Protein AF-A0A5A7NCL6-F1 (afdb_monomer)

Sequence (102 aa):
MIRDLVDFDHLPDYSVTFDTDSDMVTFHNRGTMLIAPSVTAWEGRLDPEAYHDARSAAPGWDVHLLEREWRSWLSDNEIEPKHPTRHFIKFCKSWYERHENP

Foldseek 3Di:
DVVVCQVPVPDPFWHWDADPVVRDIDIHGPCPPPPPPVLVQPPDDADPVLLVLLCVLAPPDDLVVLSVVVSVVCSVVVHDDPPCSVVSSVSSNVVCVVPVDD

pLDDT: mean 72.37, std 13.43, range [48.25, 89.88]

Secondary structure (DSSP, 8-state):
--HHHHHH---SSEEEEEETTTTEEEEEE-S-S----------PPPPHHHHHHHHHHSTTS-HHHHHHHHHHHHHHTT---SSHHHHHHHHHHHHHHHS---

Mean predicted aligned error: 14.03 Å

Radius of gyration: 21.74 Å; Cα contacts (8 Å, |Δi|>4): 88; chains: 1; bounding box: 36×37×56 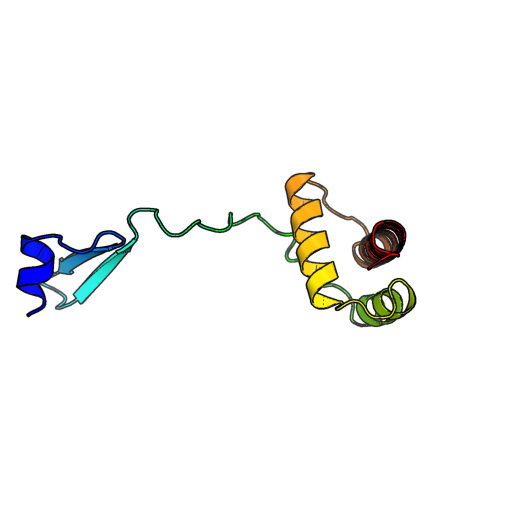Å

Structure (mmCIF, N/CA/C/O backbone):
data_AF-A0A5A7NCL6-F1
#
_entry.id   AF-A0A5A7NCL6-F1
#
loop_
_atom_site.group_PDB
_atom_site.id
_atom_site.type_symbol
_atom_site.label_atom_id
_atom_site.label_alt_id
_atom_site.label_comp_id
_atom_site.label_asym_id
_atom_site.label_entity_id
_atom_site.label_seq_id
_atom_site.pdbx_PDB_ins_code
_atom_site.Cartn_x
_atom_site.Cartn_y
_atom_site.Cartn_z
_atom_site.occupancy
_atom_site.B_iso_or_equiv
_atom_site.auth_seq_id
_atom_site.auth_comp_id
_atom_site.auth_asym_id
_atom_site.auth_atom_id
_atom_site.pdbx_PDB_model_num
ATOM 1 N N . MET A 1 1 ? 2.241 -25.593 -36.111 1.00 60.25 1 MET A N 1
ATOM 2 C CA . MET A 1 1 ? 1.381 -25.200 -34.973 1.00 60.25 1 MET A CA 1
ATOM 3 C C . MET A 1 1 ? 2.005 -24.180 -34.010 1.00 60.25 1 MET A C 1
ATOM 5 O O . MET A 1 1 ? 1.230 -23.480 -33.390 1.00 60.25 1 MET A O 1
ATOM 9 N N . ILE A 1 2 ? 3.334 -23.987 -33.935 1.00 56.69 2 ILE A N 1
ATOM 10 C CA . ILE A 1 2 ? 3.936 -22.760 -33.339 1.00 56.69 2 ILE A CA 1
ATOM 11 C C . ILE A 1 2 ? 4.586 -21.869 -34.415 1.00 56.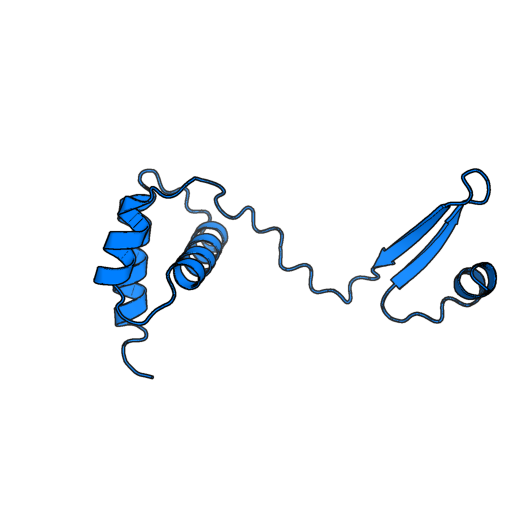69 2 ILE A C 1
ATOM 13 O O . ILE A 1 2 ? 4.458 -20.655 -34.370 1.00 56.69 2 ILE A O 1
ATOM 17 N N . ARG A 1 3 ? 5.190 -22.473 -35.451 1.00 56.16 3 ARG A N 1
ATOM 18 C CA . ARG A 1 3 ? 5.777 -21.758 -36.606 1.00 56.16 3 ARG A CA 1
ATOM 19 C C . ARG A 1 3 ? 4.792 -20.847 -37.353 1.00 56.16 3 ARG A C 1
ATOM 21 O O . ARG A 1 3 ? 5.200 -19.822 -37.867 1.00 56.16 3 ARG A O 1
ATOM 28 N N . ASP A 1 4 ? 3.513 -21.212 -37.364 1.00 56.75 4 ASP A N 1
ATOM 29 C CA . ASP A 1 4 ? 2.441 -20.445 -38.018 1.00 56.75 4 ASP A CA 1
ATOM 30 C C . ASP A 1 4 ? 2.103 -19.158 -37.238 1.00 56.75 4 ASP A C 1
ATOM 32 O O . ASP A 1 4 ? 1.835 -18.114 -37.814 1.00 56.75 4 ASP A O 1
ATOM 36 N N . LEU A 1 5 ? 2.214 -19.200 -35.905 1.00 54.75 5 LEU A N 1
ATOM 37 C CA . LEU A 1 5 ? 1.988 -18.036 -35.040 1.00 54.75 5 LEU A CA 1
ATOM 38 C C . LEU A 1 5 ? 3.091 -16.981 -35.195 1.00 54.75 5 LEU A C 1
ATOM 40 O O . LEU A 1 5 ? 2.820 -15.795 -35.030 1.00 54.75 5 LEU A O 1
ATOM 44 N N . VAL A 1 6 ? 4.315 -17.417 -35.515 1.00 55.97 6 VAL A N 1
ATOM 45 C CA . VAL A 1 6 ? 5.457 -16.535 -35.807 1.00 55.97 6 VAL A CA 1
ATOM 46 C C . VAL A 1 6 ? 5.307 -15.878 -37.183 1.00 55.97 6 VAL A C 1
ATOM 48 O O . VAL A 1 6 ? 5.654 -14.714 -37.334 1.00 55.97 6 VAL A O 1
ATOM 51 N N . ASP A 1 7 ? 4.787 -16.611 -38.172 1.00 54.22 7 ASP A N 1
ATOM 52 C CA . ASP A 1 7 ? 4.660 -16.131 -39.556 1.00 54.22 7 ASP A CA 1
ATOM 53 C C . ASP A 1 7 ? 3.550 -15.078 -39.706 1.00 54.22 7 ASP A C 1
ATOM 55 O O . ASP A 1 7 ? 3.705 -14.096 -40.429 1.00 54.22 7 ASP A O 1
ATOM 59 N N . PHE A 1 8 ? 2.448 -15.254 -38.971 1.00 56.44 8 PHE A N 1
ATOM 60 C CA . PHE A 1 8 ? 1.251 -14.436 -39.144 1.00 56.44 8 PHE A CA 1
ATOM 61 C C . PHE A 1 8 ? 0.987 -13.398 -38.048 1.00 56.44 8 PHE A C 1
ATOM 63 O O . PHE A 1 8 ? 0.151 -12.513 -38.245 1.00 56.44 8 PHE A O 1
ATOM 70 N N . ASP A 1 9 ? 1.677 -13.489 -36.907 1.00 55.00 9 ASP A N 1
ATOM 71 C CA . ASP A 1 9 ? 1.695 -12.438 -35.882 1.00 55.00 9 ASP A CA 1
ATOM 72 C C . ASP A 1 9 ? 0.287 -11.984 -35.420 1.00 55.00 9 ASP A C 1
ATOM 74 O O . ASP A 1 9 ? 0.021 -10.828 -35.103 1.00 55.00 9 ASP A O 1
ATOM 78 N N . HIS A 1 10 ? -0.665 -12.920 -35.389 1.00 57.16 10 HIS A N 1
ATOM 79 C CA . HIS A 1 10 ? -2.084 -12.661 -35.113 1.00 57.16 10 HIS A CA 1
ATOM 80 C C . HIS A 1 10 ? -2.414 -12.409 -33.634 1.00 57.16 10 HIS A C 1
ATOM 82 O O . HIS A 1 10 ? -3.586 -12.324 -33.262 1.00 57.16 10 HIS A O 1
ATOM 88 N N . LEU A 1 11 ? -1.401 -12.339 -32.771 1.00 59.28 11 LEU A N 1
ATOM 89 C CA . LEU A 1 11 ? -1.583 -12.103 -31.348 1.00 59.28 11 LEU A CA 1
ATOM 90 C C . LEU A 1 11 ? -1.495 -10.592 -31.077 1.00 59.28 11 LEU A C 1
ATOM 92 O O . LEU A 1 11 ? -0.425 -10.005 -31.235 1.00 59.28 11 LEU A O 1
ATOM 96 N N . PRO A 1 12 ? -2.599 -9.945 -30.659 1.00 58.66 12 PRO A N 1
ATOM 97 C CA . PRO A 1 12 ? -2.618 -8.497 -30.457 1.00 58.66 12 PRO A CA 1
ATOM 98 C C . PRO A 1 12 ? -1.685 -8.039 -29.323 1.00 58.66 12 PRO A C 1
ATOM 100 O O . PRO A 1 12 ? -1.112 -6.957 -29.409 1.00 58.66 12 PRO A O 1
ATOM 103 N N . ASP A 1 13 ? -1.478 -8.873 -28.299 1.00 53.97 13 ASP A N 1
ATOM 104 C CA . ASP A 1 13 ? -0.775 -8.487 -27.066 1.00 53.97 13 ASP A CA 1
ATOM 105 C C . ASP A 1 13 ? 0.657 -9.035 -26.937 1.00 53.97 13 ASP A C 1
ATOM 107 O O . ASP A 1 13 ? 1.436 -8.548 -26.114 1.00 53.97 13 ASP A O 1
ATOM 111 N N . TYR A 1 14 ? 1.044 -10.026 -27.746 1.00 57.41 14 TYR A N 1
ATOM 112 C CA . TYR A 1 14 ? 2.349 -10.690 -27.649 1.00 57.41 14 TYR A CA 1
ATOM 113 C C . TYR A 1 14 ? 2.907 -11.027 -29.033 1.00 57.41 14 TYR A C 1
ATOM 115 O O . TYR A 1 14 ? 2.222 -11.649 -29.832 1.00 57.41 14 TYR A O 1
ATOM 123 N N . SER A 1 15 ? 4.170 -10.701 -29.297 1.00 65.38 15 SER A N 1
ATOM 124 C CA . SER A 1 15 ? 4.926 -11.261 -30.421 1.00 65.38 15 SER A CA 1
ATOM 125 C C . SER A 1 15 ? 5.675 -12.512 -29.982 1.00 65.38 15 SER A C 1
ATOM 127 O O . SER A 1 15 ? 6.273 -12.538 -28.906 1.00 65.38 15 SER A O 1
ATOM 129 N N . VAL A 1 16 ? 5.674 -13.542 -30.821 1.00 62.69 16 VAL A N 1
ATOM 130 C CA . VAL A 1 16 ? 6.349 -14.813 -30.543 1.00 62.69 16 VAL A CA 1
ATOM 131 C C . VAL A 1 16 ? 7.556 -14.939 -31.457 1.00 62.69 16 VAL A C 1
ATOM 133 O O . VAL A 1 16 ? 7.414 -14.870 -32.673 1.00 62.69 16 VAL A O 1
ATOM 136 N N . THR A 1 17 ? 8.731 -15.164 -30.880 1.00 68.06 17 THR A N 1
ATOM 137 C CA . THR A 1 17 ? 9.956 -15.463 -31.625 1.00 68.06 17 THR A CA 1
ATOM 138 C C . THR A 1 17 ? 10.348 -16.903 -31.347 1.00 68.06 17 THR A C 1
ATOM 140 O O . THR A 1 17 ? 10.417 -17.320 -30.190 1.00 68.06 17 THR A O 1
ATOM 143 N N . PHE A 1 18 ? 10.598 -17.674 -32.401 1.00 68.62 18 PHE A N 1
ATOM 144 C CA . PHE A 1 18 ? 11.072 -19.046 -32.276 1.00 68.62 18 PHE A CA 1
ATOM 145 C C . PHE A 1 18 ? 12.545 -19.126 -32.656 1.00 68.62 18 PHE A C 1
ATOM 147 O O . PHE A 1 18 ? 12.909 -18.785 -33.781 1.00 68.62 18 PHE A O 1
ATOM 154 N N . ASP A 1 19 ? 13.370 -19.580 -31.718 1.00 71.81 19 ASP A N 1
ATOM 155 C CA . ASP A 1 19 ? 14.771 -19.888 -31.960 1.00 71.81 19 ASP A CA 1
ATOM 156 C C . ASP A 1 19 ? 14.902 -21.363 -32.357 1.00 71.81 19 ASP A C 1
ATOM 158 O O . ASP A 1 19 ? 14.596 -22.267 -31.578 1.00 71.81 19 ASP A O 1
ATOM 162 N N . THR A 1 20 ? 15.312 -21.605 -33.602 1.00 65.50 20 THR A N 1
ATOM 163 C CA . THR A 1 20 ? 15.410 -22.955 -34.178 1.00 65.50 20 THR A CA 1
ATOM 164 C C . THR A 1 20 ? 16.664 -23.718 -33.754 1.00 65.50 20 THR A C 1
ATOM 166 O O . THR A 1 20 ? 16.717 -24.923 -33.973 1.00 65.50 20 THR A O 1
ATOM 169 N N . ASP A 1 21 ? 17.675 -23.040 -33.203 1.00 72.44 21 ASP A N 1
ATOM 170 C CA . ASP A 1 21 ? 18.930 -23.664 -32.760 1.00 72.44 21 ASP A CA 1
ATOM 171 C C . ASP A 1 21 ? 18.778 -24.257 -31.352 1.00 72.44 21 ASP A C 1
ATOM 173 O O . ASP A 1 21 ? 19.183 -25.388 -31.094 1.00 72.44 21 ASP A O 1
ATOM 177 N N . SER A 1 22 ? 18.094 -23.531 -30.466 1.00 68.75 22 SER A N 1
ATOM 178 C CA . SER A 1 22 ? 17.827 -23.941 -29.083 1.00 68.75 22 SER A CA 1
ATOM 179 C C . SER A 1 22 ? 16.438 -24.562 -28.857 1.00 68.75 22 SER A C 1
ATOM 181 O O . SER A 1 22 ? 16.070 -24.801 -27.708 1.00 68.75 22 SER A O 1
ATOM 183 N N . ASP A 1 23 ? 15.658 -24.798 -29.922 1.00 70.00 23 ASP A N 1
ATOM 184 C CA . ASP A 1 23 ? 14.255 -25.268 -29.882 1.00 70.00 23 ASP A CA 1
ATOM 185 C C . ASP A 1 23 ? 13.392 -24.485 -28.866 1.00 70.00 23 ASP A C 1
ATOM 187 O O . ASP A 1 23 ? 12.552 -25.034 -28.153 1.00 70.00 23 ASP A O 1
ATOM 191 N N . MET A 1 24 ? 13.628 -23.173 -28.758 1.00 56.53 24 MET A N 1
ATOM 192 C CA . MET A 1 24 ? 13.062 -22.337 -27.698 1.00 56.53 24 MET A CA 1
ATOM 193 C C . MET A 1 24 ? 12.094 -21.299 -28.261 1.00 56.53 24 MET A C 1
ATOM 195 O O . MET A 1 24 ? 12.390 -20.575 -29.211 1.00 56.53 24 MET A O 1
ATOM 199 N N . VAL A 1 25 ? 10.924 -21.186 -27.633 1.00 67.44 25 VAL A N 1
ATOM 200 C CA . VAL A 1 25 ? 9.902 -20.190 -27.977 1.00 67.44 25 VAL A CA 1
ATOM 201 C C . VAL A 1 25 ? 9.960 -19.052 -26.961 1.00 67.44 25 VAL A C 1
ATOM 203 O O . VAL A 1 25 ? 9.746 -19.274 -25.771 1.00 67.44 25 VAL A O 1
ATOM 206 N 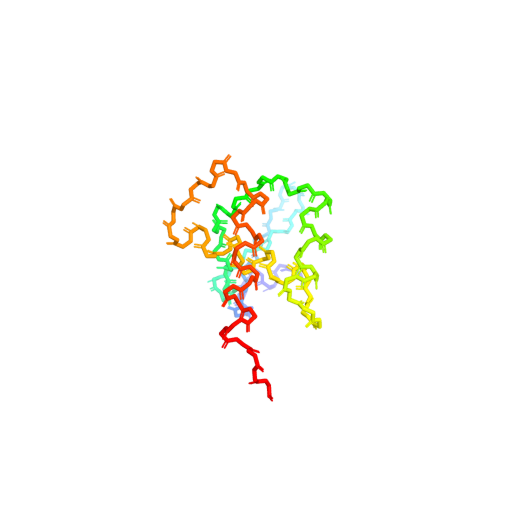N . THR A 1 26 ? 10.208 -17.828 -27.421 1.00 69.19 26 THR A N 1
ATOM 207 C CA . THR A 1 26 ? 10.192 -16.622 -26.583 1.00 69.19 26 THR A CA 1
ATOM 208 C C . THR A 1 26 ? 8.959 -15.785 -26.898 1.00 69.19 26 THR A C 1
ATOM 210 O O . THR A 1 26 ? 8.732 -15.405 -28.044 1.00 69.19 26 THR A O 1
ATOM 213 N N . PHE A 1 27 ? 8.170 -15.469 -25.874 1.00 65.06 27 PHE A N 1
ATOM 214 C CA . PHE A 1 27 ? 7.006 -14.589 -25.978 1.00 65.06 27 PHE A CA 1
ATOM 215 C C . PHE A 1 27 ? 7.389 -13.193 -25.481 1.00 65.06 27 PHE A C 1
ATOM 217 O O . PHE A 1 27 ? 7.820 -13.036 -24.341 1.00 65.06 27 PHE A O 1
ATOM 224 N N . HIS A 1 28 ? 7.221 -12.177 -26.321 1.00 60.34 28 HIS A N 1
ATOM 225 C CA . HIS A 1 28 ? 7.505 -10.780 -26.006 1.00 60.34 28 HIS A CA 1
ATOM 226 C C . HIS A 1 28 ? 6.191 -9.991 -25.982 1.00 60.34 28 HIS A C 1
ATOM 228 O O . HIS A 1 28 ? 5.461 -9.975 -26.966 1.00 60.34 28 HIS A O 1
ATOM 234 N N . ASN A 1 29 ? 5.857 -9.352 -24.860 1.00 63.06 29 ASN A N 1
ATOM 235 C CA . ASN A 1 29 ? 4.636 -8.547 -24.747 1.00 63.06 29 ASN A CA 1
ATOM 236 C C . ASN A 1 29 ? 4.790 -7.215 -25.496 1.00 63.06 29 ASN A C 1
ATOM 238 O O . ASN A 1 29 ? 5.782 -6.520 -25.304 1.00 63.06 29 ASN A O 1
ATOM 242 N N . ARG A 1 30 ? 3.803 -6.828 -26.312 1.00 62.88 30 ARG A N 1
ATOM 243 C CA . ARG A 1 30 ? 3.851 -5.611 -27.149 1.00 62.88 30 ARG A CA 1
ATOM 244 C C . ARG A 1 30 ? 3.491 -4.309 -26.426 1.00 62.88 30 ARG A C 1
ATOM 246 O O . ARG A 1 30 ? 3.319 -3.279 -27.070 1.00 62.88 30 ARG A O 1
ATOM 253 N N . GLY A 1 31 ? 3.406 -4.334 -25.099 1.00 56.47 31 GLY A N 1
ATOM 254 C CA . GLY A 1 31 ? 3.160 -3.146 -24.284 1.00 56.47 31 GLY A CA 1
ATOM 255 C C . GLY A 1 31 ? 1.693 -2.900 -23.927 1.00 56.47 31 GLY A C 1
ATOM 256 O O . GLY A 1 31 ? 1.393 -1.848 -23.374 1.00 56.47 31 GLY A O 1
ATOM 257 N N . THR A 1 32 ? 0.774 -3.840 -24.190 1.00 52.75 32 THR A N 1
ATOM 258 C CA . THR A 1 32 ? -0.615 -3.745 -23.690 1.00 52.75 32 THR A CA 1
ATOM 259 C C . THR A 1 32 ? -0.741 -4.143 -22.223 1.00 52.75 32 THR A C 1
ATOM 261 O O . THR A 1 32 ? -1.715 -3.786 -21.557 1.00 52.75 32 THR A O 1
ATOM 264 N N . MET A 1 33 ? 0.241 -4.866 -21.676 1.00 49.62 33 MET A N 1
ATOM 265 C CA . MET A 1 33 ? 0.350 -4.930 -20.227 1.00 49.62 33 MET A CA 1
ATOM 266 C C . MET A 1 33 ? 0.821 -3.559 -19.765 1.00 49.62 33 MET A C 1
ATOM 268 O O . MET A 1 33 ? 1.961 -3.177 -20.022 1.00 49.62 33 MET A O 1
ATOM 272 N N . LEU A 1 34 ? -0.060 -2.832 -19.069 1.00 48.66 34 LEU A N 1
ATOM 273 C CA . LEU A 1 34 ? 0.355 -1.786 -18.145 1.00 48.66 34 LEU A CA 1
ATOM 274 C C . LEU A 1 34 ? 1.394 -2.438 -17.239 1.00 48.66 34 LEU A C 1
ATOM 276 O O . LEU A 1 34 ? 1.053 -3.179 -16.316 1.00 48.66 34 LEU A O 1
ATOM 280 N N . ILE A 1 35 ? 2.667 -2.220 -17.556 1.00 51.69 35 ILE A N 1
ATOM 281 C CA . ILE A 1 35 ? 3.754 -2.420 -16.621 1.00 51.69 35 ILE A CA 1
ATOM 282 C C . ILE A 1 35 ? 3.363 -1.473 -15.500 1.00 51.69 35 ILE A C 1
ATOM 284 O O . ILE A 1 35 ? 3.542 -0.262 -15.626 1.00 51.69 35 ILE A O 1
ATOM 288 N N . ALA A 1 36 ? 2.713 -2.005 -14.457 1.00 51.53 36 ALA A N 1
ATOM 289 C CA . ALA A 1 36 ? 2.636 -1.306 -13.191 1.00 51.53 36 ALA A CA 1
ATOM 290 C C . ALA A 1 36 ? 4.082 -0.893 -12.959 1.00 51.53 36 ALA A C 1
ATOM 292 O O . ALA A 1 36 ? 4.936 -1.792 -12.996 1.00 51.53 36 ALA A O 1
ATOM 293 N N . PRO A 1 37 ? 4.376 0.421 -12.929 1.00 48.25 37 PRO A N 1
ATOM 294 C CA . PRO A 1 37 ? 5.747 0.861 -12.988 1.00 48.25 37 PRO A CA 1
ATOM 295 C C . PRO A 1 37 ? 6.489 0.050 -11.939 1.00 48.25 37 PRO A C 1
ATOM 297 O O . PRO A 1 37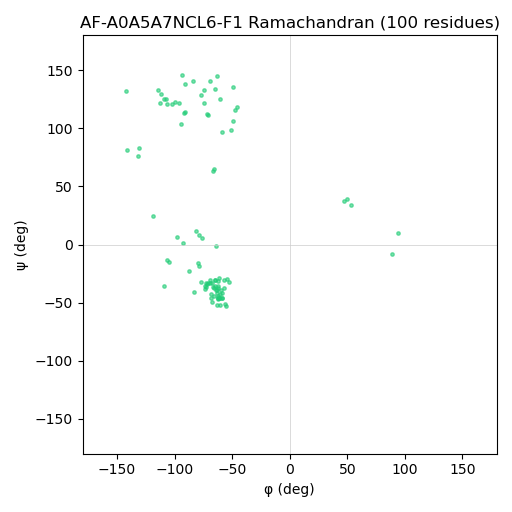 ? 5.978 -0.165 -10.833 1.00 48.25 37 PRO A O 1
ATOM 300 N N . SER A 1 38 ? 7.662 -0.465 -12.292 1.00 50.03 38 SER A N 1
ATOM 301 C CA . SER A 1 38 ? 8.648 -0.853 -11.294 1.00 50.03 38 SER A CA 1
ATOM 302 C C . SER A 1 38 ? 9.107 0.443 -10.629 1.00 50.03 38 SER A C 1
ATOM 304 O O . SER A 1 38 ? 10.234 0.897 -10.789 1.00 50.03 38 SER A O 1
ATOM 306 N N . VAL A 1 39 ? 8.154 1.103 -9.978 1.00 50.91 39 VAL A N 1
ATOM 307 C CA . VAL A 1 39 ? 8.323 2.047 -8.914 1.00 50.91 39 VAL A CA 1
ATOM 308 C C . VAL A 1 39 ? 9.313 1.334 -8.022 1.00 50.91 39 VAL A C 1
ATOM 310 O O . VAL A 1 39 ? 9.044 0.200 -7.611 1.00 50.91 39 VAL A O 1
ATOM 313 N N . THR A 1 40 ? 10.484 1.928 -7.820 1.00 54.22 40 THR A N 1
ATOM 314 C CA . THR A 1 40 ? 11.491 1.463 -6.867 1.00 54.22 40 THR A CA 1
ATOM 315 C C . THR A 1 40 ? 10.890 1.633 -5.473 1.00 54.22 40 THR A C 1
ATOM 317 O O . THR A 1 40 ? 11.276 2.491 -4.687 1.00 54.22 40 THR A O 1
ATOM 320 N N . ALA A 1 41 ? 9.824 0.879 -5.216 1.00 59.94 41 ALA A N 1
ATOM 321 C CA . ALA A 1 41 ? 9.045 0.890 -4.014 1.00 59.94 41 ALA A CA 1
ATOM 322 C C . ALA A 1 41 ? 10.022 0.507 -2.927 1.00 59.94 41 ALA A C 1
ATOM 324 O O . ALA A 1 41 ? 10.714 -0.501 -3.047 1.00 59.94 41 ALA A O 1
ATOM 325 N N . TRP A 1 42 ? 10.109 1.346 -1.904 1.00 66.75 42 TRP A N 1
ATOM 326 C CA . TRP A 1 42 ? 11.040 1.150 -0.810 1.00 66.75 42 TRP A CA 1
ATOM 327 C C . TRP A 1 42 ? 10.936 -0.297 -0.285 1.00 66.75 42 TRP A C 1
ATOM 329 O O . TRP A 1 42 ? 9.953 -0.674 0.358 1.00 66.75 42 TRP A O 1
ATOM 339 N N . GLU A 1 43 ? 11.945 -1.121 -0.593 1.00 64.25 43 GLU A N 1
ATOM 340 C CA . GLU A 1 43 ? 11.998 -2.557 -0.259 1.00 64.25 43 GLU A CA 1
ATOM 341 C C . GLU A 1 43 ? 12.394 -2.799 1.201 1.00 64.25 43 GLU A C 1
ATOM 343 O O . GLU A 1 43 ? 12.672 -3.923 1.628 1.00 64.25 43 GLU A O 1
ATOM 348 N N . GLY A 1 44 ? 12.465 -1.732 1.995 1.00 67.75 44 GLY A N 1
ATOM 349 C CA . GLY A 1 44 ? 12.823 -1.856 3.386 1.00 67.75 44 GLY A CA 1
ATOM 350 C C . GLY A 1 44 ? 11.791 -2.676 4.157 1.00 67.75 44 GLY A C 1
ATOM 351 O O . GLY A 1 44 ? 10.580 -2.673 3.899 1.00 67.75 44 GLY A O 1
ATOM 352 N N . ARG A 1 45 ? 12.310 -3.429 5.124 1.00 69.38 45 ARG A N 1
ATOM 353 C CA . ARG A 1 45 ? 11.488 -4.268 5.989 1.00 69.38 45 ARG A CA 1
ATOM 354 C C . ARG A 1 45 ? 10.809 -3.381 7.022 1.00 69.38 45 ARG A C 1
ATOM 356 O O . ARG A 1 45 ? 11.468 -2.587 7.694 1.00 69.38 45 ARG A O 1
ATOM 363 N N . LEU A 1 46 ? 9.497 -3.529 7.140 1.00 78.44 46 LEU A N 1
ATOM 364 C CA . LEU A 1 46 ? 8.741 -3.009 8.269 1.00 78.44 46 LEU A CA 1
ATOM 365 C C . LEU A 1 46 ? 8.816 -4.013 9.414 1.00 78.44 46 LEU A C 1
ATOM 367 O O . LEU A 1 46 ? 8.782 -5.226 9.203 1.00 78.44 46 LEU A O 1
ATOM 371 N N . ASP A 1 47 ? 8.942 -3.489 10.625 1.00 79.75 47 ASP A N 1
ATOM 372 C CA . ASP A 1 47 ? 8.956 -4.315 11.822 1.00 79.75 47 ASP A CA 1
ATOM 373 C C . ASP A 1 47 ? 7.556 -4.915 12.065 1.00 79.75 47 ASP A C 1
ATOM 375 O O . ASP A 1 47 ? 6.566 -4.206 11.858 1.00 79.75 47 ASP A O 1
ATOM 379 N N . PRO A 1 48 ? 7.416 -6.181 12.501 1.00 79.00 48 PRO A N 1
ATOM 380 C CA . PRO A 1 48 ? 6.119 -6.769 12.846 1.00 79.00 48 PRO A CA 1
ATOM 381 C C . PRO A 1 48 ? 5.316 -5.928 13.854 1.00 79.00 48 PRO A C 1
ATOM 383 O O . PRO A 1 48 ? 4.088 -5.870 13.747 1.00 79.00 48 PRO A O 1
ATOM 386 N N . GLU A 1 49 ? 5.979 -5.216 14.776 1.00 84.12 49 GLU A N 1
ATOM 387 C CA . GLU A 1 49 ? 5.304 -4.290 15.699 1.00 84.12 49 GLU A CA 1
ATOM 388 C C . GLU A 1 49 ? 4.602 -3.133 14.964 1.00 84.12 49 GLU A C 1
ATOM 390 O O . GLU A 1 49 ? 3.528 -2.693 15.379 1.00 84.12 49 GLU A O 1
ATOM 395 N N . ALA A 1 50 ? 5.140 -2.691 13.821 1.00 85.19 50 ALA A N 1
ATOM 396 C CA . ALA A 1 50 ? 4.535 -1.647 12.993 1.00 85.19 50 ALA A CA 1
ATOM 397 C C . ALA A 1 50 ? 3.161 -2.064 12.455 1.00 85.19 50 ALA A C 1
ATOM 399 O O . ALA A 1 50 ? 2.245 -1.246 12.398 1.00 85.19 50 ALA A O 1
ATOM 400 N N . TYR A 1 51 ? 2.998 -3.339 12.086 1.00 84.44 51 TYR A N 1
ATOM 401 C CA . TYR A 1 51 ? 1.722 -3.852 11.587 1.00 84.44 51 TYR A CA 1
ATOM 402 C C . TYR A 1 51 ? 0.667 -3.910 12.690 1.00 84.44 51 TYR A C 1
ATOM 404 O O . TYR A 1 51 ? -0.515 -3.713 12.415 1.00 84.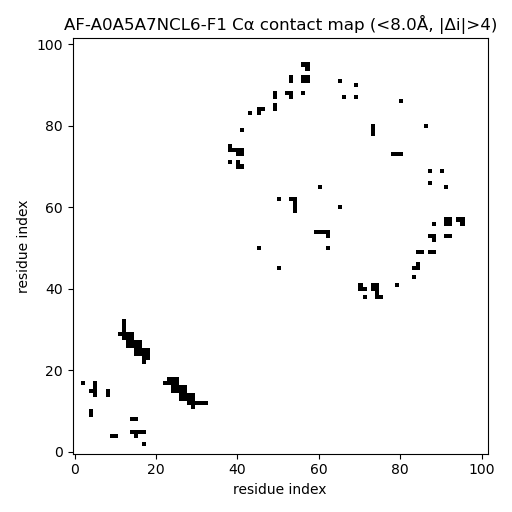44 51 TYR A O 1
ATOM 412 N N . HIS A 1 52 ? 1.073 -4.181 13.933 1.00 86.00 52 HIS A N 1
ATOM 413 C CA . HIS A 1 52 ? 0.155 -4.179 15.068 1.00 86.00 52 HIS A CA 1
ATOM 414 C C . HIS A 1 52 ? -0.345 -2.763 15.383 1.00 86.00 52 HIS A C 1
ATOM 416 O O . HIS A 1 52 ? -1.552 -2.547 15.519 1.00 86.00 52 HIS A O 1
ATOM 422 N N . ASP A 1 53 ? 0.566 -1.788 15.425 1.00 86.62 53 ASP A N 1
ATOM 423 C CA . ASP A 1 53 ? 0.211 -0.386 15.663 1.00 86.62 5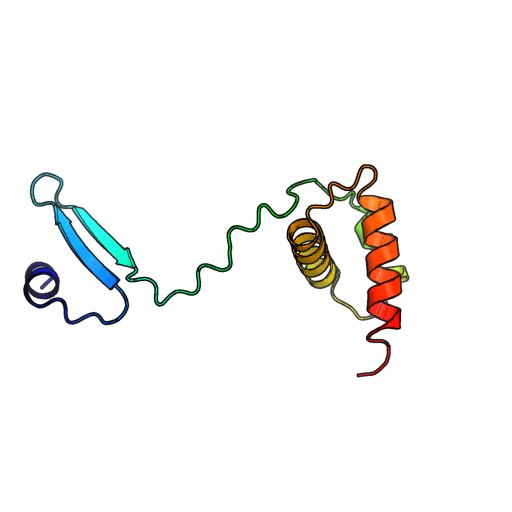3 ASP A CA 1
ATOM 424 C C . ASP A 1 53 ? -0.627 0.189 14.508 1.00 86.62 53 ASP A C 1
ATOM 426 O O . ASP A 1 53 ? -1.624 0.868 14.744 1.00 86.62 53 ASP A O 1
ATOM 430 N N . ALA A 1 54 ? -0.326 -0.189 13.261 1.00 87.19 54 ALA A N 1
ATOM 431 C CA . ALA A 1 54 ? -1.116 0.194 12.092 1.00 87.19 54 ALA A CA 1
ATOM 432 C C . ALA A 1 54 ? -2.575 -0.288 12.160 1.00 87.19 54 ALA A C 1
ATOM 434 O O . ALA A 1 54 ? -3.475 0.475 11.815 1.00 87.19 54 ALA A O 1
ATOM 435 N N . ARG A 1 55 ? -2.843 -1.506 12.663 1.00 86.31 55 ARG A N 1
ATOM 436 C CA . ARG A 1 55 ? -4.229 -1.981 12.890 1.00 86.31 55 ARG A CA 1
ATOM 437 C C . ARG A 1 55 ? -4.957 -1.163 13.944 1.00 86.31 55 ARG A C 1
ATOM 439 O O . ARG A 1 55 ? -6.160 -0.963 13.833 1.00 86.31 55 ARG A O 1
ATOM 446 N N . SER A 1 56 ? -4.233 -0.722 14.970 1.00 86.69 56 SER A N 1
ATOM 447 C CA . SER A 1 56 ? -4.793 0.136 16.016 1.00 86.69 56 SER A CA 1
ATOM 448 C C . SER A 1 56 ? -5.050 1.554 15.498 1.00 86.69 56 SER A C 1
ATOM 450 O O . SER A 1 56 ? -6.017 2.189 15.904 1.00 86.69 56 SER A O 1
ATOM 452 N N . ALA A 1 57 ? -4.203 2.041 14.586 1.00 86.56 57 ALA A N 1
ATOM 453 C CA . ALA A 1 57 ? -4.333 3.344 13.942 1.00 86.56 57 ALA A CA 1
ATOM 454 C C . ALA A 1 57 ? -5.453 3.401 12.890 1.00 86.56 57 ALA A C 1
ATOM 456 O O . ALA A 1 57 ? -6.088 4.441 12.754 1.00 86.56 57 ALA A O 1
ATOM 457 N N . ALA A 1 58 ? -5.679 2.311 12.155 1.00 83.88 58 ALA A N 1
ATOM 458 C CA . ALA A 1 58 ? -6.695 2.201 11.112 1.00 83.88 58 ALA A CA 1
ATOM 459 C C . ALA A 1 58 ? -7.506 0.900 11.289 1.00 83.88 58 ALA A C 1
ATOM 461 O O . ALA A 1 58 ? -7.278 -0.083 10.574 1.00 83.88 58 ALA A O 1
ATOM 462 N N . PRO A 1 59 ? -8.441 0.851 12.254 1.00 83.06 59 PRO A N 1
ATOM 463 C CA . PRO A 1 59 ? -9.252 -0.338 12.483 1.00 83.06 59 PRO A CA 1
ATOM 464 C C . PRO A 1 59 ? -10.157 -0.623 11.275 1.00 83.06 59 PRO A C 1
ATOM 466 O O . PRO A 1 59 ? -10.806 0.272 10.742 1.00 83.06 59 PRO A O 1
ATOM 469 N N . GLY A 1 60 ? -10.204 -1.886 10.843 1.00 83.44 60 GLY A N 1
ATOM 470 C CA . GLY A 1 60 ? -11.028 -2.333 9.709 1.00 83.44 60 GLY A CA 1
ATOM 471 C C . GLY A 1 60 ? -10.355 -2.243 8.336 1.00 83.44 60 GLY A C 1
ATOM 472 O O . GLY A 1 60 ? -10.885 -2.798 7.377 1.00 83.44 60 GLY A O 1
ATOM 473 N N . TRP A 1 61 ? -9.177 -1.622 8.242 1.00 84.38 61 TRP A N 1
ATOM 474 C CA . TRP A 1 61 ? -8.389 -1.573 7.012 1.00 84.38 61 TRP A CA 1
ATOM 475 C C . TRP A 1 61 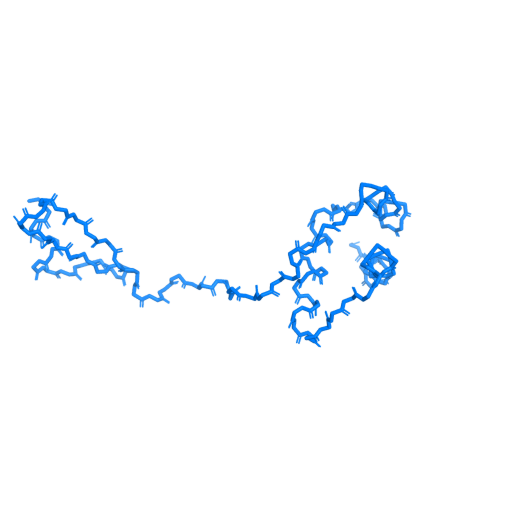? -7.361 -2.704 6.944 1.00 84.38 61 TRP A C 1
ATOM 477 O O . TRP A 1 61 ? -6.790 -3.124 7.953 1.00 84.38 61 TRP A O 1
ATOM 487 N N . ASP A 1 62 ? -7.110 -3.193 5.729 1.00 86.06 62 ASP A N 1
ATOM 488 C CA . ASP A 1 62 ? -6.075 -4.192 5.490 1.00 86.06 62 ASP A CA 1
ATOM 489 C C . ASP A 1 62 ? -4.683 -3.545 5.565 1.00 86.06 62 ASP A C 1
ATOM 491 O O . ASP A 1 62 ? -4.365 -2.607 4.832 1.00 86.06 62 ASP A O 1
ATOM 495 N N . VAL A 1 63 ? -3.834 -4.048 6.464 1.00 85.19 63 VAL A N 1
ATOM 496 C CA . VAL A 1 63 ? -2.502 -3.469 6.693 1.00 85.19 63 VAL A CA 1
ATOM 497 C C . VAL A 1 63 ? -1.588 -3.659 5.486 1.00 85.19 63 VAL A C 1
ATOM 499 O O . VAL A 1 63 ? -0.767 -2.790 5.216 1.00 85.19 63 VAL A O 1
ATOM 502 N N . HIS A 1 64 ? -1.725 -4.761 4.743 1.00 83.12 64 HIS A N 1
ATOM 503 C CA . HIS A 1 64 ? -0.925 -4.999 3.542 1.00 83.12 64 HIS A CA 1
ATOM 504 C C . HIS A 1 64 ? -1.344 -4.067 2.402 1.00 83.12 64 HIS A C 1
ATOM 506 O O . HIS A 1 64 ? -0.493 -3.629 1.627 1.00 83.12 64 HIS A O 1
ATOM 512 N N . LEU A 1 65 ? -2.630 -3.714 2.317 1.00 84.88 65 LEU A N 1
ATOM 513 C CA . LEU A 1 65 ? -3.099 -2.670 1.408 1.00 84.88 65 LEU A CA 1
ATOM 514 C C . LEU A 1 65 ? -2.485 -1.313 1.768 1.00 84.88 65 LEU A C 1
ATOM 516 O O . LEU A 1 65 ? -1.869 -0.683 0.911 1.00 84.88 65 LEU A O 1
ATOM 520 N N . LEU A 1 66 ? -2.589 -0.899 3.037 1.00 87.06 66 LEU A N 1
ATOM 521 C CA . LEU A 1 66 ? -1.999 0.357 3.518 1.00 87.06 66 LEU A CA 1
ATOM 522 C C . LEU A 1 66 ? -0.493 0.410 3.263 1.00 87.06 66 LEU A C 1
ATOM 524 O O . LEU A 1 66 ? 0.049 1.456 2.926 1.00 87.06 66 LEU A O 1
ATOM 528 N N . GLU A 1 67 ? 0.187 -0.722 3.411 1.00 86.06 67 GLU A N 1
ATOM 529 C CA . GLU A 1 67 ? 1.615 -0.857 3.159 1.00 86.06 67 GLU A CA 1
ATOM 530 C C . GLU A 1 67 ? 1.969 -0.659 1.681 1.00 86.06 67 GLU A C 1
ATOM 532 O O . GLU A 1 67 ? 2.922 0.056 1.365 1.00 86.06 67 GLU A O 1
ATOM 537 N N . ARG A 1 68 ? 1.201 -1.264 0.767 1.00 84.12 68 ARG A N 1
ATOM 538 C CA . ARG A 1 68 ? 1.375 -1.070 -0.680 1.00 84.12 68 ARG A CA 1
ATOM 539 C C . ARG A 1 68 ? 1.141 0.381 -1.078 1.00 84.12 68 ARG A C 1
ATOM 541 O O . ARG A 1 68 ? 1.974 0.945 -1.782 1.00 84.12 68 ARG A O 1
ATOM 548 N N . GLU A 1 69 ? 0.061 0.980 -0.588 1.00 86.44 69 GLU A N 1
ATOM 549 C CA . GLU A 1 69 ? -0.265 2.386 -0.841 1.00 86.44 69 GLU A CA 1
ATOM 550 C C . GLU A 1 69 ? 0.812 3.313 -0.283 1.00 86.44 69 GLU A C 1
ATOM 552 O O . GLU A 1 69 ? 1.285 4.215 -0.971 1.00 86.44 69 GLU A O 1
ATOM 557 N N . TRP A 1 70 ? 1.279 3.043 0.937 1.00 86.50 70 TRP A N 1
ATOM 558 C CA . TRP A 1 70 ? 2.367 3.794 1.546 1.00 86.50 70 TRP A CA 1
ATOM 559 C C . TRP A 1 70 ? 3.656 3.695 0.727 1.00 86.50 70 TRP A C 1
ATOM 561 O O . TRP A 1 70 ? 4.283 4.718 0.465 1.00 86.50 70 TRP A O 1
ATOM 571 N N . ARG A 1 71 ? 4.045 2.496 0.274 1.00 83.75 71 ARG A N 1
ATOM 572 C CA . ARG A 1 71 ? 5.229 2.318 -0.583 1.00 83.75 71 ARG A CA 1
ATOM 573 C C . ARG A 1 71 ? 5.090 3.016 -1.932 1.00 83.75 71 ARG A C 1
ATOM 575 O O . ARG A 1 71 ? 6.063 3.602 -2.402 1.00 83.75 71 ARG A O 1
ATOM 582 N N . SER A 1 72 ? 3.900 2.976 -2.530 1.00 83.12 72 SER A N 1
ATOM 583 C CA . SER A 1 72 ? 3.610 3.707 -3.764 1.00 83.12 72 SER A CA 1
ATOM 584 C C . SER A 1 72 ? 3.758 5.211 -3.542 1.00 83.12 72 SER A C 1
ATOM 586 O O . SER A 1 72 ? 4.449 5.881 -4.302 1.00 83.12 72 SER A O 1
ATOM 588 N N . TRP A 1 73 ? 3.192 5.729 -2.449 1.00 84.88 73 TRP A N 1
ATOM 589 C CA . TRP A 1 73 ? 3.284 7.138 -2.075 1.00 84.88 73 TRP A CA 1
ATOM 590 C C . TRP A 1 73 ? 4.725 7.582 -1.794 1.00 84.88 73 TRP A C 1
ATOM 592 O O . TRP A 1 73 ? 5.131 8.655 -2.237 1.00 84.88 73 TRP A O 1
ATOM 602 N N . LEU A 1 74 ? 5.520 6.757 -1.100 1.00 84.38 74 LEU A N 1
ATOM 603 C CA . LEU A 1 74 ? 6.936 7.039 -0.848 1.00 84.38 74 LEU A CA 1
ATOM 604 C C . LEU A 1 74 ? 7.716 7.210 -2.143 1.00 84.38 74 LEU A C 1
ATOM 606 O O . LEU A 1 74 ? 8.507 8.139 -2.255 1.00 84.38 74 LEU A O 1
ATOM 610 N N . SER A 1 75 ? 7.505 6.317 -3.105 1.00 78.44 75 SER A N 1
ATOM 611 C CA . SER A 1 75 ? 8.253 6.384 -4.351 1.00 78.44 75 SER A CA 1
ATOM 612 C C . SER A 1 75 ? 7.746 7.470 -5.291 1.00 78.44 75 SER A C 1
ATOM 614 O O . SER A 1 75 ? 8.560 8.039 -6.004 1.00 78.44 75 SER A O 1
ATOM 616 N N . ASP A 1 76 ? 6.447 7.774 -5.287 1.00 79.50 76 ASP A N 1
ATOM 617 C CA . ASP A 1 76 ? 5.886 8.913 -6.025 1.00 79.50 76 ASP A CA 1
ATOM 618 C C . ASP A 1 76 ? 6.453 10.248 -5.515 1.00 79.50 76 ASP A C 1
ATOM 620 O O . ASP A 1 76 ? 6.745 11.152 -6.291 1.00 79.50 76 ASP A O 1
ATOM 624 N N . ASN A 1 77 ? 6.688 10.344 -4.203 1.00 78.19 77 ASN A N 1
ATOM 625 C CA . ASN A 1 77 ? 7.248 11.539 -3.571 1.00 78.19 77 ASN A CA 1
ATOM 626 C C . ASN A 1 77 ? 8.785 11.498 -3.449 1.00 78.19 77 ASN A C 1
ATOM 628 O O . ASN A 1 77 ? 9.364 12.430 -2.893 1.00 78.19 77 ASN A O 1
ATOM 632 N N . GLU A 1 78 ? 9.435 10.431 -3.931 1.00 74.75 78 GLU A N 1
ATOM 633 C CA . GLU A 1 78 ? 10.883 10.185 -3.820 1.00 74.75 78 GLU A CA 1
ATOM 634 C C . GLU A 1 78 ? 11.415 10.350 -2.375 1.00 74.75 78 GLU A C 1
ATOM 636 O O . GLU A 1 78 ? 12.480 10.909 -2.114 1.00 74.75 78 GLU A O 1
ATOM 641 N N . ILE A 1 79 ? 10.632 9.886 -1.392 1.00 74.50 79 ILE A N 1
ATOM 642 C CA . ILE A 1 79 ? 10.935 10.017 0.039 1.00 74.50 79 ILE A CA 1
ATOM 643 C C . ILE A 1 79 ? 11.600 8.739 0.546 1.00 74.50 79 ILE A C 1
ATOM 645 O O . ILE A 1 79 ? 10.992 7.670 0.562 1.00 74.50 79 ILE A O 1
ATOM 649 N N . GLU A 1 80 ? 12.807 8.872 1.094 1.00 75.12 80 GLU A N 1
ATOM 650 C CA . GLU A 1 80 ? 13.477 7.803 1.837 1.00 75.12 80 GLU A CA 1
ATOM 651 C C . GLU A 1 80 ? 13.207 7.938 3.348 1.00 75.12 80 GLU A C 1
ATOM 653 O O . GLU A 1 80 ? 13.784 8.804 4.027 1.00 75.12 80 GLU A O 1
ATOM 658 N N . PRO A 1 81 ? 12.324 7.108 3.936 1.00 73.38 81 PRO A N 1
ATOM 659 C CA . PRO A 1 81 ? 11.995 7.225 5.346 1.00 73.38 81 PRO A CA 1
ATOM 660 C C . PRO A 1 81 ? 13.168 6.752 6.213 1.00 73.38 81 PRO A C 1
ATOM 662 O O . PRO A 1 81 ? 13.452 5.562 6.317 1.00 73.38 81 PRO A O 1
ATOM 665 N N . LYS A 1 82 ? 13.799 7.682 6.940 1.00 77.06 82 LYS A N 1
ATOM 666 C CA . LYS A 1 82 ? 14.833 7.357 7.947 1.00 77.06 82 LYS A CA 1
ATOM 667 C C . LYS A 1 82 ? 14.305 6.481 9.095 1.00 77.06 82 LYS A C 1
ATOM 669 O O . LYS A 1 82 ? 15.059 5.720 9.690 1.00 77.06 82 LYS A O 1
ATOM 674 N N . HIS A 1 83 ? 13.011 6.594 9.408 1.00 82.94 83 HIS A N 1
ATOM 675 C CA . HIS A 1 83 ? 12.310 5.784 10.412 1.00 82.94 83 HIS A CA 1
ATOM 676 C C . HIS A 1 83 ? 11.000 5.227 9.829 1.00 82.94 83 HIS A C 1
ATOM 678 O O . HIS A 1 83 ? 9.934 5.816 10.048 1.00 82.94 83 HIS A O 1
ATOM 684 N N . PRO A 1 84 ? 11.054 4.105 9.092 1.00 82.38 84 PRO A N 1
ATOM 685 C CA . PRO A 1 84 ? 9.916 3.586 8.334 1.00 82.38 84 PRO A CA 1
ATOM 686 C C . PRO A 1 84 ? 8.713 3.238 9.211 1.00 82.38 84 PRO A C 1
ATOM 688 O O . PRO A 1 84 ? 7.605 3.655 8.897 1.00 82.38 84 PRO A O 1
ATOM 691 N N . THR A 1 85 ? 8.922 2.596 10.364 1.00 83.88 85 THR A N 1
ATOM 692 C CA . THR A 1 85 ? 7.847 2.212 11.296 1.00 83.88 85 THR A CA 1
ATOM 693 C C . THR A 1 85 ? 6.991 3.401 11.740 1.00 83.88 85 THR A C 1
ATOM 695 O O . THR A 1 85 ? 5.771 3.382 11.602 1.00 83.88 85 THR A O 1
ATOM 698 N N . ARG A 1 86 ? 7.618 4.484 12.225 1.00 85.50 86 ARG A N 1
ATOM 699 C CA . ARG A 1 86 ? 6.884 5.684 12.672 1.00 85.50 86 ARG A CA 1
ATOM 700 C C . ARG A 1 86 ? 6.194 6.397 11.515 1.00 85.50 86 ARG A C 1
ATOM 702 O O . ARG A 1 86 ? 5.106 6.941 11.694 1.00 85.50 86 ARG A O 1
ATOM 709 N N . HIS A 1 87 ? 6.834 6.417 10.349 1.00 88.88 87 HIS A N 1
ATOM 710 C CA . HIS A 1 87 ? 6.272 7.058 9.170 1.00 88.88 87 HIS A CA 1
ATOM 711 C C . HIS A 1 87 ? 5.048 6.298 8.653 1.00 88.88 87 HIS A C 1
ATOM 713 O O . HIS A 1 87 ? 4.037 6.921 8.334 1.00 88.88 87 HIS A O 1
ATOM 719 N N . PHE A 1 88 ? 5.120 4.968 8.624 1.00 88.00 88 PHE A N 1
ATOM 720 C CA . PHE A 1 88 ? 4.019 4.100 8.234 1.00 88.00 88 PHE A CA 1
ATOM 721 C C . PHE A 1 88 ? 2.818 4.255 9.172 1.00 88.00 88 PHE A C 1
ATOM 723 O O . PHE A 1 88 ? 1.705 4.475 8.707 1.00 88.00 88 PHE A O 1
ATOM 730 N N . ILE A 1 89 ? 3.035 4.266 10.491 1.00 88.88 89 ILE A N 1
ATOM 731 C CA . ILE A 1 89 ? 1.966 4.500 11.478 1.00 88.88 89 ILE A CA 1
ATOM 732 C C . ILE A 1 89 ? 1.286 5.856 11.250 1.00 88.88 89 ILE A C 1
ATOM 734 O O . ILE A 1 89 ? 0.058 5.958 11.250 1.00 88.88 89 ILE A O 1
ATOM 738 N N . LYS A 1 90 ? 2.076 6.916 11.034 1.00 88.81 90 LYS A N 1
ATOM 739 C CA . LYS A 1 90 ? 1.539 8.257 10.764 1.00 88.81 90 LYS A CA 1
ATOM 740 C C . LYS A 1 90 ? 0.740 8.290 9.458 1.00 88.81 90 LYS A C 1
ATOM 742 O O . LYS A 1 90 ? -0.302 8.940 9.408 1.00 88.81 90 LYS A O 1
ATOM 747 N N . PHE A 1 91 ? 1.212 7.581 8.434 1.00 89.88 91 PHE A N 1
ATOM 748 C CA . PHE A 1 91 ? 0.491 7.412 7.177 1.00 89.88 91 PHE A CA 1
ATOM 749 C C . PHE A 1 91 ? -0.839 6.687 7.396 1.00 89.88 91 PHE A C 1
ATOM 751 O O . PHE A 1 91 ? -1.859 7.187 6.944 1.00 89.88 91 PHE A O 1
ATOM 758 N N . CYS A 1 92 ? -0.858 5.590 8.160 1.00 89.81 92 CYS A N 1
ATOM 759 C CA . CYS A 1 92 ? -2.082 4.848 8.477 1.00 89.81 92 CYS A CA 1
ATOM 760 C C . CYS A 1 92 ? -3.118 5.721 9.199 1.00 89.81 92 CYS A C 1
ATOM 762 O O . CYS A 1 92 ? -4.290 5.680 8.838 1.00 89.81 92 CYS A O 1
ATOM 764 N N . LYS A 1 93 ? -2.695 6.558 10.160 1.00 88.56 93 LYS A N 1
ATOM 765 C CA . LYS A 1 93 ? -3.591 7.524 10.825 1.00 88.56 93 LYS A CA 1
ATOM 766 C C . LYS A 1 93 ? -4.191 8.516 9.833 1.00 88.56 93 LYS A C 1
ATOM 768 O O . LYS A 1 93 ? -5.405 8.619 9.746 1.00 88.56 93 LYS A O 1
ATOM 773 N N . SER A 1 94 ? -3.350 9.167 9.026 1.00 87.81 94 SER A N 1
ATOM 774 C CA . SER A 1 94 ? -3.828 10.124 8.020 1.00 87.81 94 SER A CA 1
ATOM 775 C C . SER A 1 94 ? -4.680 9.464 6.933 1.00 87.81 94 SER A C 1
ATOM 777 O O . SER A 1 94 ? -5.532 10.130 6.349 1.00 87.81 94 SER A O 1
ATOM 779 N N . TRP A 1 95 ? -4.425 8.195 6.615 1.00 88.12 95 TRP A N 1
ATOM 780 C CA . TRP A 1 95 ? -5.221 7.423 5.670 1.00 88.12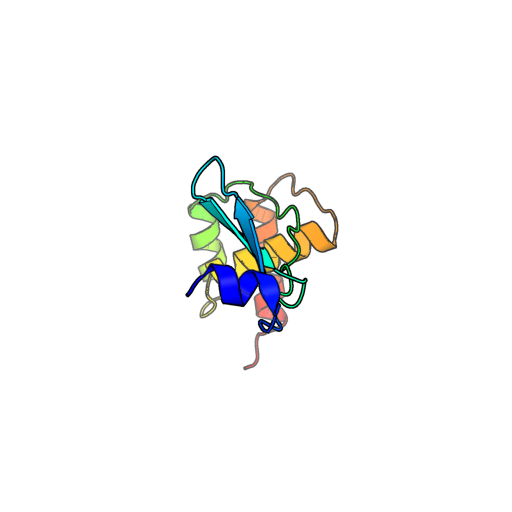 95 TRP A CA 1
ATOM 781 C C . TRP A 1 95 ? -6.609 7.164 6.228 1.00 88.12 95 TRP A C 1
ATOM 783 O O . TRP A 1 95 ? -7.586 7.440 5.534 1.00 88.12 95 TRP A O 1
ATOM 793 N N . TYR A 1 96 ? -6.673 6.677 7.473 1.00 87.75 96 TYR A N 1
ATOM 794 C CA . TYR A 1 96 ? -7.921 6.477 8.192 1.00 87.75 96 TYR A CA 1
ATOM 795 C C . TYR A 1 96 ? -8.697 7.788 8.228 1.00 87.75 96 TYR A C 1
ATOM 797 O O . TYR A 1 96 ? -9.781 7.803 7.675 1.00 87.75 96 TYR A O 1
ATOM 805 N N . GLU A 1 97 ? -8.084 8.895 8.674 1.00 86.12 97 GLU A N 1
ATOM 806 C CA . GLU A 1 97 ? -8.678 10.248 8.712 1.00 86.12 97 GLU A CA 1
ATOM 807 C C . GLU A 1 97 ? -9.233 10.749 7.365 1.00 86.12 97 GLU A C 1
ATOM 809 O O . GLU A 1 97 ? -10.172 11.538 7.310 1.00 86.12 97 GLU A O 1
ATOM 814 N N . ARG A 1 98 ? -8.657 10.309 6.243 1.00 82.81 98 ARG A N 1
ATOM 815 C CA . ARG A 1 98 ? -9.148 10.664 4.900 1.00 82.81 98 ARG A CA 1
ATOM 816 C C . ARG A 1 98 ? -10.235 9.725 4.385 1.00 82.81 98 ARG A C 1
ATOM 818 O O . ARG A 1 98 ? -10.992 10.123 3.505 1.00 82.81 98 ARG A O 1
ATOM 825 N N . HIS A 1 99 ? -10.292 8.502 4.902 1.00 77.44 99 HIS A N 1
ATOM 826 C CA . HIS A 1 99 ? -11.201 7.440 4.475 1.00 77.44 99 HIS A CA 1
ATOM 827 C C . HIS A 1 99 ? -12.146 6.990 5.605 1.00 77.44 99 HIS A C 1
ATOM 829 O O . HIS A 1 99 ? -12.661 5.874 5.567 1.00 77.44 99 HIS A O 1
ATOM 835 N N . GLU A 1 100 ? -12.409 7.855 6.595 1.00 60.59 100 GLU A N 1
ATOM 836 C CA . GLU A 1 100 ? -13.267 7.592 7.771 1.00 60.59 100 GLU A CA 1
ATOM 837 C C . GLU A 1 100 ? -14.736 7.341 7.416 1.00 60.59 100 GLU A C 1
ATOM 839 O O . GLU A 1 100 ? -15.555 7.129 8.307 1.00 60.59 100 GLU A O 1
ATOM 844 N N . ASN A 1 101 ? -15.094 7.406 6.135 1.00 48.38 101 ASN A N 1
ATOM 845 C CA . ASN A 1 101 ? -16.475 7.408 5.694 1.00 48.38 101 ASN A CA 1
ATOM 846 C C . ASN A 1 101 ? -16.651 6.583 4.403 1.00 48.38 101 ASN A C 1
ATOM 848 O O . ASN A 1 101 ? -16.639 7.160 3.312 1.00 48.38 101 ASN A O 1
ATOM 852 N N . PRO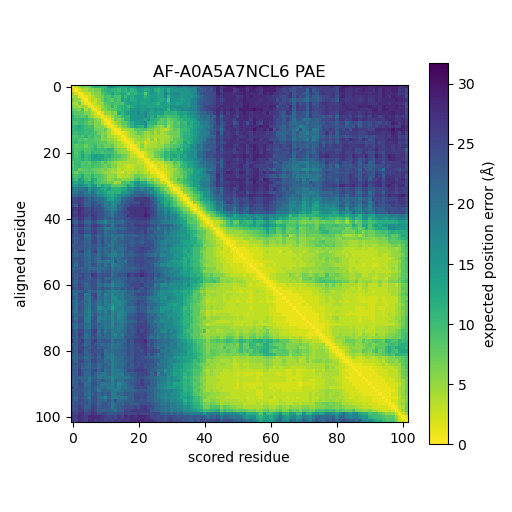 A 1 102 ? -16.761 5.244 4.498 1.00 50.94 102 PRO A N 1
ATOM 853 C CA . PRO A 1 102 ? -17.428 4.443 3.475 1.00 50.94 102 PRO A CA 1
ATOM 854 C C . PRO A 1 102 ? -18.945 4.695 3.453 1.00 50.94 102 PRO A C 1
ATOM 856 O O . PRO A 1 102 ? -19.541 4.897 4.536 1.00 50.94 102 PRO A O 1
#

Solvent-accessible surface area (backbone atoms only — not comparable to full-atom values): 6261 Å² total; per-residue (Å²): 128,63,71,57,51,49,74,64,59,82,47,91,52,42,48,54,48,76,41,83,88,77,77,39,78,45,79,43,72,71,64,74,65,77,69,70,70,85,59,76,43,69,83,71,85,71,53,74,68,38,57,56,51,27,42,72,48,23,70,95,56,60,64,69,57,54,48,52,53,49,29,50,50,29,43,76,68,69,53,81,67,92,53,52,48,65,51,50,36,53,47,31,34,55,48,34,73,73,57,78,72,131

Nearest PDB structures (foldseek):
  3w6j-assembly1_C  TM=2.610E-01  e=6.215E+00  Geobacillus stearothermophilus

Organism: NCBI:txid1236968